Protein AF-A0A520P9Q4-F1 (afdb_monomer)

Structure (mmCIF, N/CA/C/O backbone):
data_AF-A0A520P9Q4-F1
#
_entry.id   AF-A0A520P9Q4-F1
#
loop_
_atom_site.group_PDB
_atom_site.id
_atom_site.type_symbol
_atom_site.label_atom_id
_atom_site.label_alt_id
_atom_site.label_comp_id
_atom_site.label_asym_id
_atom_site.label_entity_id
_atom_site.label_seq_id
_atom_site.pdbx_PDB_ins_code
_atom_site.Cartn_x
_atom_site.Cartn_y
_atom_site.Cartn_z
_atom_site.occupancy
_atom_site.B_iso_or_equiv
_atom_site.auth_seq_id
_atom_site.auth_comp_id
_atom_site.auth_asym_id
_atom_site.auth_atom_id
_atom_site.pdbx_PDB_model_num
ATOM 1 N N . MET A 1 1 ? -3.609 10.068 11.128 1.00 84.94 1 MET A N 1
ATOM 2 C CA . MET A 1 1 ? -4.206 8.854 10.530 1.00 84.94 1 MET A CA 1
ATOM 3 C C . MET A 1 1 ? -3.099 8.065 9.855 1.00 84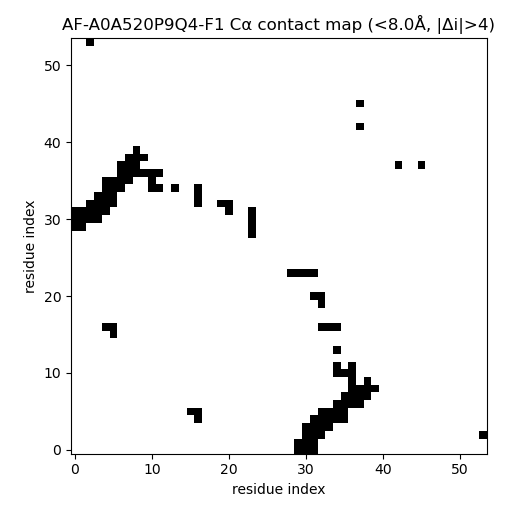.94 1 MET A C 1
ATOM 5 O O . MET A 1 1 ? -2.358 8.653 9.076 1.00 84.94 1 MET A O 1
ATOM 9 N N . ILE A 1 2 ? -2.964 6.776 10.158 1.00 91.69 2 ILE A N 1
ATOM 10 C CA . ILE A 1 2 ? -1.951 5.906 9.542 1.00 91.69 2 ILE A CA 1
ATOM 11 C C . ILE A 1 2 ? -2.330 5.658 8.072 1.00 91.69 2 ILE A C 1
ATOM 13 O O . ILE A 1 2 ? -3.456 5.262 7.775 1.00 91.69 2 ILE A O 1
ATOM 17 N N . LYS A 1 3 ? -1.404 5.884 7.136 1.00 93.62 3 LYS A N 1
ATOM 18 C CA . LYS A 1 3 ? -1.585 5.530 5.720 1.00 93.62 3 LYS A CA 1
ATOM 19 C C . LYS A 1 3 ? -0.740 4.296 5.415 1.00 93.62 3 LYS A C 1
ATOM 21 O O . LYS A 1 3 ? 0.474 4.331 5.571 1.00 93.62 3 LYS A O 1
ATOM 26 N N . ALA A 1 4 ? -1.381 3.220 4.980 1.00 95.75 4 ALA A N 1
ATOM 27 C CA . ALA A 1 4 ? -0.723 1.989 4.567 1.00 95.75 4 ALA A CA 1
ATOM 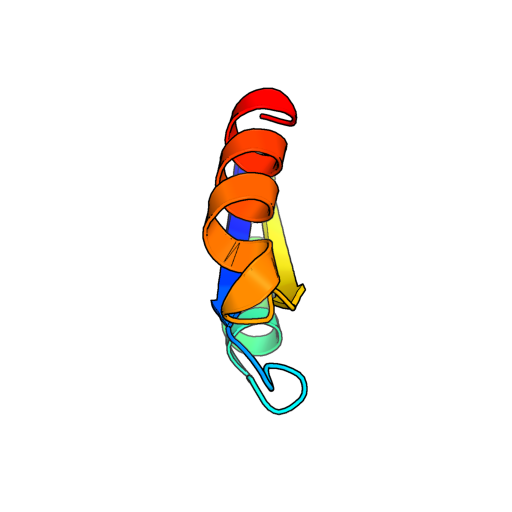28 C C . ALA A 1 4 ? -1.229 1.551 3.187 1.00 95.75 4 ALA A C 1
ATOM 30 O O . ALA A 1 4 ? -2.275 1.996 2.703 1.00 95.75 4 ALA A O 1
ATOM 31 N N . GLY A 1 5 ? -0.495 0.660 2.533 1.00 95.81 5 GLY A N 1
ATOM 32 C CA . GLY A 1 5 ? -0.936 0.109 1.264 1.00 95.81 5 GLY A CA 1
ATOM 33 C C . GLY A 1 5 ? -0.030 -0.980 0.723 1.00 95.81 5 GLY A C 1
ATOM 34 O O . GLY A 1 5 ? 1.061 -1.217 1.235 1.00 95.81 5 GLY A O 1
ATOM 35 N N . VAL A 1 6 ? -0.513 -1.631 -0.330 1.00 97.44 6 VAL A N 1
ATOM 36 C CA . VAL A 1 6 ? 0.227 -2.628 -1.107 1.00 97.44 6 VAL A CA 1
ATOM 37 C C . VAL A 1 6 ? 0.567 -2.045 -2.473 1.00 97.44 6 VAL A C 1
ATOM 39 O O . VAL A 1 6 ? -0.304 -1.490 -3.146 1.00 97.44 6 VAL A O 1
ATOM 42 N N . VAL A 1 7 ? 1.830 -2.175 -2.874 1.00 97.25 7 VAL A N 1
ATOM 43 C CA . VAL A 1 7 ? 2.332 -1.726 -4.176 1.00 97.25 7 VAL A CA 1
ATOM 44 C C . VAL A 1 7 ? 2.513 -2.935 -5.090 1.00 97.25 7 VAL A C 1
ATOM 46 O O . VAL A 1 7 ? 3.085 -3.938 -4.668 1.00 97.25 7 VAL A O 1
ATOM 49 N N . GLY A 1 8 ? 2.055 -2.844 -6.337 1.00 97.12 8 GLY A N 1
ATOM 50 C CA . GLY A 1 8 ? 2.324 -3.858 -7.359 1.00 97.12 8 GLY A CA 1
ATOM 51 C C . GLY A 1 8 ? 1.747 -3.504 -8.727 1.00 97.12 8 GLY A C 1
ATOM 52 O O . GLY A 1 8 ? 1.137 -2.448 -8.895 1.00 97.12 8 GLY A O 1
ATOM 53 N N . TRP A 1 9 ? 1.944 -4.400 -9.696 1.00 97.38 9 TRP A N 1
ATOM 54 C CA . TRP A 1 9 ? 1.445 -4.279 -11.067 1.00 97.38 9 TRP A CA 1
ATOM 55 C C . TRP A 1 9 ? 1.361 -5.662 -11.741 1.00 97.38 9 TRP A C 1
ATOM 57 O O . TRP A 1 9 ? 2.393 -6.331 -11.826 1.00 97.38 9 TRP A O 1
ATOM 67 N N . PRO A 1 10 ? 0.190 -6.101 -12.244 1.00 96.38 10 PRO A N 1
ATOM 68 C CA . PRO A 1 10 ? -1.150 -5.593 -11.937 1.00 96.38 10 PRO A CA 1
ATOM 69 C C . PRO A 1 10 ? -1.536 -5.918 -10.481 1.00 96.38 10 PRO A C 1
ATOM 71 O O . PRO A 1 10 ? -1.210 -6.983 -9.959 1.00 96.38 10 PRO A O 1
ATOM 74 N N . ILE A 1 11 ? -2.223 -5.001 -9.800 1.00 96.62 11 ILE A N 1
ATOM 75 C CA . ILE A 1 11 ? -2.546 -5.100 -8.359 1.00 96.62 11 ILE A CA 1
ATOM 76 C C . ILE A 1 11 ? -4.054 -5.231 -8.094 1.00 96.62 11 ILE A C 1
ATOM 78 O O . ILE A 1 11 ? -4.493 -5.434 -6.962 1.00 96.62 11 ILE A O 1
ATOM 82 N N . GLU A 1 12 ? -4.877 -5.140 -9.131 1.00 95.88 12 GLU A N 1
ATOM 83 C CA . GLU A 1 12 ? -6.329 -4.984 -9.074 1.00 95.88 12 GLU A CA 1
ATOM 84 C C . GLU A 1 12 ? -7.006 -6.166 -8.366 1.00 95.88 12 GLU A C 1
ATOM 86 O O . GLU A 1 12 ? -7.962 -5.964 -7.617 1.00 95.88 12 GLU A O 1
ATOM 91 N N . GLN A 1 13 ? -6.455 -7.374 -8.509 1.00 96.44 13 GLN A N 1
ATOM 92 C CA . GLN A 1 13 ? -6.948 -8.603 -7.873 1.00 96.4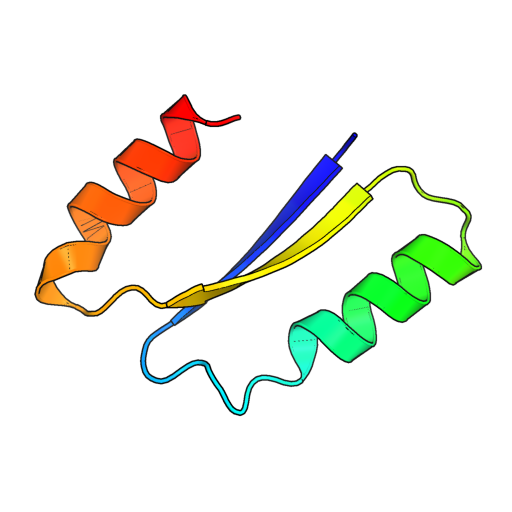4 13 GLN A CA 1
ATOM 93 C C . GLN A 1 13 ? -6.474 -8.787 -6.419 1.00 96.44 13 GLN A C 1
ATOM 95 O O . GLN A 1 13 ? -6.878 -9.739 -5.749 1.00 96.44 13 GLN A O 1
ATOM 100 N N . SER A 1 14 ? -5.631 -7.889 -5.894 1.00 97.44 14 SER A N 1
ATOM 101 C CA . SER A 1 14 ? -5.160 -7.979 -4.511 1.00 97.44 14 SER A CA 1
ATOM 102 C C . SER A 1 14 ? -6.316 -7.827 -3.519 1.00 97.44 14 SER A C 1
ATOM 104 O O . SER A 1 14 ? -7.052 -6.833 -3.529 1.00 97.44 14 SER A O 1
ATOM 106 N N . LYS A 1 15 ? -6.437 -8.812 -2.622 1.00 97.50 15 LYS A N 1
ATOM 107 C CA . LYS A 1 15 ? -7.407 -8.829 -1.516 1.00 97.50 15 LYS A CA 1
ATOM 108 C C . LYS A 1 15 ? -6.883 -8.148 -0.250 1.00 97.50 15 LYS A C 1
ATOM 110 O O . LYS A 1 15 ? -7.659 -7.950 0.683 1.00 97.50 15 LYS A O 1
ATOM 115 N N . SER A 1 16 ? -5.609 -7.746 -0.215 1.00 97.56 16 SER A N 1
ATOM 116 C CA . SER A 1 16 ? -4.991 -7.112 0.956 1.00 97.56 16 SER A CA 1
ATOM 117 C C . SER A 1 16 ? -5.797 -5.920 1.499 1.00 97.56 16 SER A C 1
ATOM 119 O O . SER A 1 16 ? -6.013 -5.882 2.707 1.00 97.56 16 SER A O 1
ATOM 121 N N . PRO A 1 17 ? -6.345 -4.997 0.677 1.00 97.25 17 PRO A N 1
ATOM 122 C CA . PRO A 1 17 ? -7.158 -3.902 1.209 1.00 97.25 17 PRO A CA 1
ATOM 123 C C . PRO A 1 17 ? -8.424 -4.359 1.926 1.00 97.25 17 PRO A C 1
ATOM 125 O O . PRO A 1 17 ? -8.812 -3.728 2.899 1.00 97.25 17 PRO A 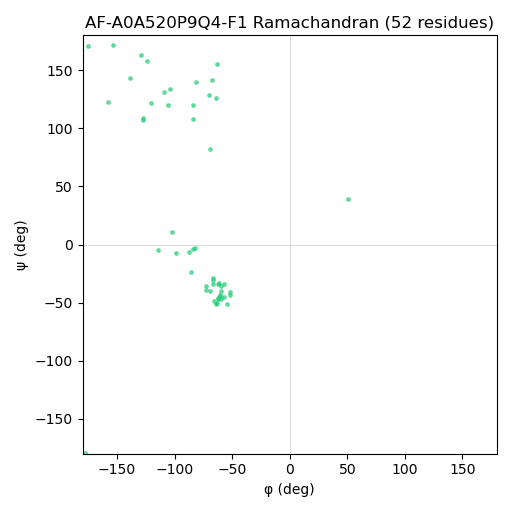O 1
ATOM 128 N N . ILE A 1 18 ? -9.063 -5.444 1.484 1.00 97.44 18 ILE A N 1
ATOM 129 C CA . ILE A 1 18 ? -10.264 -5.964 2.150 1.00 97.44 18 ILE A CA 1
ATOM 130 C C . ILE A 1 18 ? -9.880 -6.469 3.544 1.00 97.44 18 ILE A C 1
ATOM 132 O O . ILE A 1 18 ? -10.493 -6.086 4.536 1.00 97.44 18 ILE A O 1
ATOM 136 N N . ILE A 1 19 ? -8.815 -7.272 3.616 1.00 98.00 19 ILE A N 1
ATOM 137 C CA . ILE A 1 19 ? -8.333 -7.867 4.866 1.00 98.00 19 ILE A CA 1
ATOM 138 C C . ILE A 1 19 ? -7.880 -6.778 5.843 1.00 98.00 19 ILE A C 1
ATOM 140 O O . ILE A 1 19 ? -8.301 -6.765 6.995 1.00 98.00 19 ILE A O 1
ATOM 144 N N . HIS A 1 20 ? -7.034 -5.846 5.402 1.00 98.12 20 HIS A N 1
ATOM 145 C CA . HIS A 1 20 ? -6.456 -4.848 6.298 1.00 98.12 20 HIS A CA 1
ATOM 146 C C . HIS A 1 20 ? -7.462 -3.782 6.731 1.00 98.12 20 HIS A C 1
ATOM 148 O O . HIS A 1 20 ? -7.454 -3.421 7.904 1.00 98.12 20 HIS A O 1
ATOM 154 N N . ASN A 1 21 ? -8.353 -3.311 5.849 1.00 97.50 21 ASN A N 1
ATOM 155 C CA . ASN A 1 21 ? -9.377 -2.352 6.277 1.00 97.50 21 ASN A CA 1
ATOM 156 C C . ASN A 1 21 ? -10.378 -2.984 7.256 1.00 97.50 21 ASN A C 1
ATOM 158 O O . ASN A 1 21 ? -10.777 -2.303 8.192 1.00 97.50 21 ASN A O 1
ATOM 162 N N . TYR A 1 22 ? -10.708 -4.279 7.122 1.00 98.19 22 TYR A N 1
ATOM 163 C CA . TYR A 1 22 ? -11.519 -4.985 8.125 1.00 98.19 22 TYR A CA 1
ATOM 164 C C . TYR A 1 22 ? -10.886 -4.923 9.523 1.00 98.19 22 TYR A C 1
ATOM 166 O O . TYR A 1 22 ? -11.569 -4.640 10.502 1.00 98.19 22 TYR A O 1
ATOM 174 N N . TRP A 1 23 ? -9.576 -5.160 9.634 1.00 98.12 23 TRP A N 1
ATOM 175 C CA . TRP A 1 23 ? -8.893 -5.115 10.929 1.00 98.12 23 TRP A CA 1
ATOM 176 C C . TRP A 1 23 ? -8.723 -3.696 11.473 1.00 98.12 23 TRP A C 1
ATOM 178 O O . TRP A 1 23 ? -8.827 -3.505 12.683 1.00 98.12 23 TRP A O 1
ATOM 188 N N . LEU A 1 24 ? -8.489 -2.708 10.603 1.00 97.81 24 LEU A N 1
ATOM 189 C CA . LEU A 1 24 ? -8.448 -1.300 11.006 1.00 97.81 24 LEU A CA 1
ATOM 190 C C . LEU A 1 24 ? -9.781 -0.874 11.632 1.00 97.81 24 LEU A C 1
ATOM 192 O O . LEU A 1 24 ? -9.781 -0.307 12.722 1.00 97.81 24 LEU A O 1
ATOM 196 N N . ASP A 1 25 ? -10.892 -1.216 10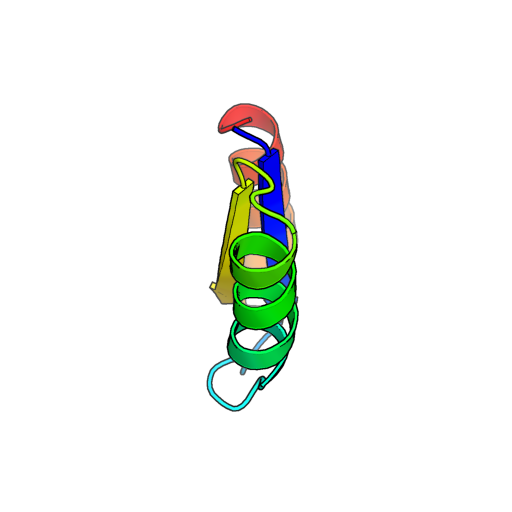.980 1.00 97.38 25 ASP A N 1
ATOM 197 C CA . ASP A 1 25 ? -12.245 -0.938 11.464 1.00 97.38 25 ASP A CA 1
ATOM 198 C C . ASP A 1 25 ? -12.545 -1.686 12.772 1.00 97.38 25 ASP A C 1
ATOM 200 O O . ASP A 1 25 ? -12.872 -1.076 13.789 1.00 97.38 25 ASP A O 1
ATOM 204 N N . LYS A 1 26 ? -12.304 -3.003 12.798 1.00 98.31 26 LYS A N 1
ATOM 205 C CA . LYS A 1 26 ? -12.579 -3.861 13.961 1.00 98.31 26 LYS A CA 1
ATOM 206 C C . LYS A 1 26 ? -11.879 -3.414 15.244 1.00 98.31 26 LYS A C 1
ATOM 208 O O . LYS A 1 26 ? -12.423 -3.608 16.328 1.00 98.31 26 LYS A O 1
ATOM 213 N N . TYR A 1 27 ? -10.674 -2.861 15.133 1.00 98.06 27 TYR A N 1
ATOM 214 C CA . TYR A 1 27 ? -9.896 -2.384 16.278 1.00 98.06 27 TYR A CA 1
ATOM 215 C C . TYR A 1 27 ? -9.941 -0.860 16.454 1.00 98.06 27 TYR A C 1
ATOM 217 O O . TYR A 1 27 ? -9.184 -0.325 17.262 1.00 98.06 27 TYR A O 1
ATOM 225 N N . ASN A 1 28 ? -10.819 -0.161 15.725 1.00 97.44 28 ASN A N 1
ATOM 226 C CA . ASN A 1 28 ? -10.969 1.296 15.759 1.00 97.44 28 ASN A CA 1
ATOM 227 C C . ASN A 1 28 ? -9.633 2.049 15.582 1.00 97.44 28 ASN A C 1
ATOM 229 O O . ASN A 1 28 ? -9.348 3.053 16.241 1.00 97.44 28 ASN A O 1
ATOM 233 N N . ILE A 1 29 ? -8.772 1.533 14.703 1.00 97.94 29 ILE A N 1
ATOM 234 C CA . ILE A 1 29 ? -7.479 2.136 14.394 1.00 97.94 29 ILE A CA 1
ATOM 235 C C . ILE A 1 29 ? -7.712 3.210 13.337 1.00 97.94 29 ILE A C 1
ATOM 237 O O . ILE A 1 29 ? -8.135 2.914 12.221 1.00 97.94 29 ILE A O 1
ATOM 241 N N . ASN A 1 30 ? -7.372 4.461 13.660 1.00 97.50 30 ASN A N 1
ATOM 242 C CA . ASN A 1 30 ? -7.462 5.582 12.724 1.00 97.50 30 ASN A CA 1
ATOM 243 C C . ASN A 1 30 ? -6.407 5.461 11.606 1.00 97.50 30 ASN A C 1
ATOM 245 O O . ASN A 1 30 ? -5.327 6.069 11.662 1.00 97.50 30 ASN A O 1
ATOM 249 N N . GLY A 1 31 ? -6.723 4.667 10.585 1.00 95.75 31 GLY A N 1
ATOM 250 C CA . GLY A 1 31 ? -5.865 4.399 9.444 1.00 95.75 31 GLY A CA 1
ATOM 251 C C . GLY A 1 31 ? -6.631 4.032 8.177 1.00 95.75 31 GLY A C 1
ATOM 252 O O . GLY A 1 31 ? -7.837 3.820 8.188 1.00 95.75 31 GLY A O 1
ATOM 253 N N . SER A 1 32 ? -5.906 3.952 7.064 1.00 94.62 32 SER A N 1
ATOM 254 C CA . SER A 1 32 ? -6.441 3.498 5.777 1.00 94.62 32 SER A CA 1
ATOM 255 C C . SER A 1 32 ? -5.444 2.583 5.075 1.00 94.62 32 SER A C 1
ATOM 257 O O . SER A 1 32 ? -4.237 2.826 5.137 1.00 94.62 32 SER A O 1
ATOM 259 N N . TYR A 1 33 ? -5.947 1.552 4.391 1.00 97.44 33 TYR A N 1
ATOM 260 C CA . TYR A 1 33 ? -5.133 0.642 3.585 1.00 97.44 33 TYR A CA 1
ATOM 261 C C . TYR A 1 33 ? -5.578 0.652 2.115 1.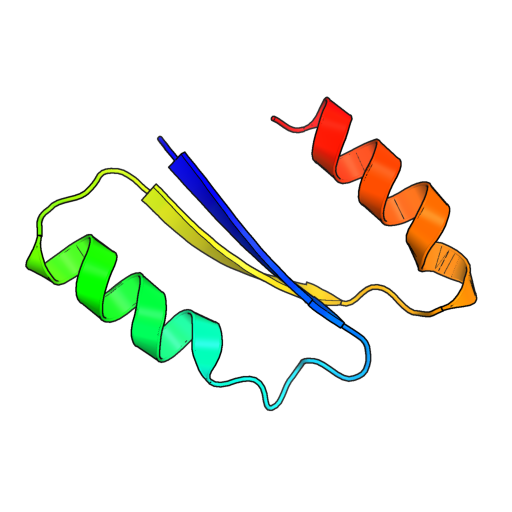00 97.44 33 TYR A C 1
ATOM 263 O O . TYR A 1 33 ? -6.730 0.330 1.815 1.00 97.44 33 TYR A O 1
ATOM 271 N N . LYS A 1 34 ? -4.683 0.986 1.175 1.00 96.56 34 LYS A N 1
ATOM 272 C CA . LYS A 1 34 ? -5.014 1.125 -0.263 1.00 96.56 34 LYS A CA 1
ATOM 273 C C . LYS A 1 34 ? -4.162 0.242 -1.184 1.00 96.56 34 LYS A C 1
ATOM 275 O O . LYS A 1 34 ? -3.063 -0.175 -0.828 1.00 96.56 34 LYS A O 1
ATOM 280 N N . LYS A 1 35 ? -4.673 -0.030 -2.391 1.00 97.62 35 LYS A N 1
ATOM 281 C CA . LYS A 1 35 ? -3.863 -0.556 -3.507 1.00 97.62 35 LYS A CA 1
ATOM 282 C C . LYS A 1 35 ? -3.143 0.607 -4.169 1.00 97.62 35 LYS A C 1
ATOM 284 O O . LYS A 1 35 ? -3.748 1.660 -4.365 1.00 97.62 35 LYS A O 1
ATOM 289 N N . ILE A 1 36 ? -1.894 0.394 -4.546 1.00 96.94 36 ILE A N 1
ATOM 290 C CA . ILE A 1 36 ? -1.083 1.374 -5.254 1.00 96.94 36 ILE A CA 1
ATOM 291 C C . ILE A 1 36 ? -0.543 0.676 -6.500 1.00 96.94 36 ILE A C 1
ATOM 293 O O . ILE A 1 36 ? 0.316 -0.202 -6.415 1.00 96.94 36 ILE A O 1
ATOM 297 N N . SER A 1 37 ? -1.095 1.046 -7.652 1.00 97.38 37 SER A N 1
ATOM 298 C CA . SER A 1 37 ? -0.682 0.497 -8.940 1.00 97.38 37 SER A CA 1
ATOM 299 C C . SER A 1 37 ? 0.539 1.271 -9.430 1.00 97.38 37 SER A C 1
ATOM 301 O O . SER A 1 37 ? 0.428 2.450 -9.764 1.00 97.38 37 SER A O 1
ATOM 303 N N . LEU A 1 38 ? 1.713 0.637 -9.400 1.00 97.38 38 LEU A N 1
ATOM 304 C CA . LEU A 1 38 ? 2.960 1.200 -9.925 1.00 97.38 38 LEU A CA 1
ATOM 305 C C . LEU A 1 38 ? 3.574 0.200 -10.893 1.00 97.38 38 LEU A C 1
ATOM 307 O O . LEU A 1 38 ? 4.096 -0.831 -10.469 1.00 97.38 38 LEU A O 1
ATOM 311 N N . SER A 1 39 ? 3.531 0.524 -12.184 1.00 97.19 39 SER A N 1
ATOM 312 C CA . SER A 1 39 ? 4.231 -0.256 -13.198 1.00 97.19 39 SER A CA 1
ATOM 313 C C . SER A 1 39 ? 5.750 -0.224 -12.973 1.00 97.19 39 SER A C 1
ATOM 315 O O . SER A 1 39 ? 6.257 0.716 -12.344 1.00 97.19 39 SER A O 1
ATOM 317 N N . PRO A 1 40 ? 6.500 -1.230 -13.461 1.00 97.25 40 PRO A N 1
ATOM 318 C CA . PRO A 1 40 ? 7.948 -1.302 -13.269 1.00 97.25 40 PRO A CA 1
ATOM 319 C C . PRO A 1 40 ? 8.684 -0.019 -13.679 1.00 97.25 40 PRO A C 1
ATOM 321 O O . PRO A 1 40 ? 9.549 0.457 -12.943 1.00 97.25 40 PRO A O 1
ATOM 324 N N . GLU A 1 41 ? 8.292 0.596 -14.797 1.00 98.06 41 GLU A N 1
ATOM 325 C CA . GLU A 1 41 ? 8.884 1.840 -15.293 1.00 98.06 41 GLU A CA 1
ATOM 326 C C . GLU A 1 41 ? 8.615 3.050 -14.381 1.00 98.06 41 GLU A C 1
ATOM 328 O O . GLU A 1 41 ? 9.445 3.954 -14.280 1.00 98.06 41 GLU A O 1
ATOM 333 N N . ASN A 1 42 ? 7.497 3.045 -13.652 1.00 97.19 42 ASN A N 1
ATOM 334 C CA . ASN A 1 42 ? 7.095 4.142 -12.773 1.00 97.19 42 ASN A CA 1
ATOM 335 C C . ASN A 1 42 ? 7.431 3.898 -11.299 1.00 97.19 42 ASN A C 1
ATOM 337 O O . ASN A 1 42 ? 7.288 4.817 -10.491 1.00 97.19 42 ASN A O 1
ATOM 341 N N . PHE A 1 43 ? 7.903 2.704 -10.928 1.00 97.00 43 PHE A N 1
ATOM 342 C CA . PHE A 1 43 ? 8.079 2.302 -9.532 1.00 97.00 43 PHE A CA 1
ATOM 343 C C . PHE A 1 43 ? 8.938 3.295 -8.738 1.00 97.00 43 PHE A C 1
ATOM 345 O O . PHE A 1 43 ? 8.507 3.811 -7.710 1.00 97.00 43 PHE A O 1
ATOM 352 N N . LYS A 1 44 ? 10.124 3.653 -9.246 1.00 97.19 44 LYS A N 1
ATOM 353 C CA . LYS A 1 44 ? 11.053 4.56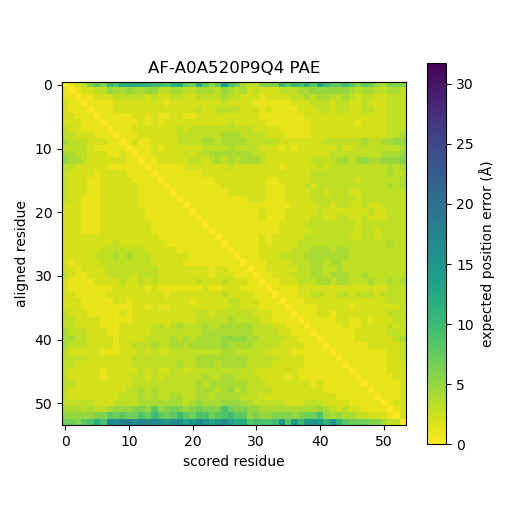4 -8.551 1.00 97.19 44 LYS A CA 1
ATOM 354 C C . LYS A 1 44 ? 10.450 5.951 -8.306 1.00 97.19 44 LYS A C 1
ATOM 356 O O . LYS A 1 44 ? 10.605 6.507 -7.220 1.00 97.19 44 LYS A O 1
ATOM 361 N N . LEU A 1 45 ? 9.791 6.521 -9.316 1.00 97.06 45 LEU A N 1
ATOM 362 C CA . LEU A 1 45 ? 9.141 7.831 -9.209 1.00 97.06 45 LEU A CA 1
ATOM 363 C C . LEU A 1 45 ? 7.915 7.766 -8.291 1.00 97.06 45 LEU A C 1
ATOM 365 O O . LEU A 1 45 ? 7.715 8.662 -7.474 1.00 97.06 45 LEU A O 1
ATOM 369 N N . GLY A 1 46 ? 7.135 6.690 -8.388 1.00 96.50 46 GLY A N 1
ATOM 370 C CA . GLY A 1 46 ? 5.965 6.445 -7.556 1.00 96.50 46 GLY A CA 1
ATOM 371 C C . GLY A 1 46 ? 6.310 6.312 -6.076 1.00 96.50 46 GLY A C 1
ATOM 372 O O . GLY A 1 46 ? 5.704 6.996 -5.258 1.00 96.50 46 GLY A O 1
ATOM 373 N N . ILE A 1 47 ? 7.333 5.525 -5.724 1.00 96.06 47 ILE A N 1
ATOM 374 C CA . ILE A 1 47 ? 7.795 5.401 -4.332 1.00 96.06 47 ILE A CA 1
ATOM 375 C C . ILE A 1 47 ? 8.262 6.754 -3.783 1.00 96.06 47 ILE A C 1
ATOM 377 O O . ILE A 1 47 ? 7.881 7.120 -2.674 1.00 96.06 47 ILE A O 1
ATOM 381 N N . LYS A 1 48 ? 9.017 7.542 -4.563 1.00 96.56 48 LYS A N 1
ATOM 382 C CA . LYS A 1 48 ? 9.426 8.894 -4.141 1.00 96.56 48 LYS A CA 1
ATOM 383 C C . LYS A 1 48 ? 8.234 9.811 -3.863 1.00 96.56 48 LYS A C 1
ATOM 385 O O . LYS A 1 48 ? 8.276 10.561 -2.896 1.00 96.56 48 LYS A O 1
ATOM 390 N N . ARG A 1 49 ? 7.179 9.755 -4.684 1.00 95.38 49 ARG A N 1
ATOM 391 C CA . ARG A 1 49 ? 5.944 10.519 -4.433 1.00 95.38 49 ARG A CA 1
ATOM 3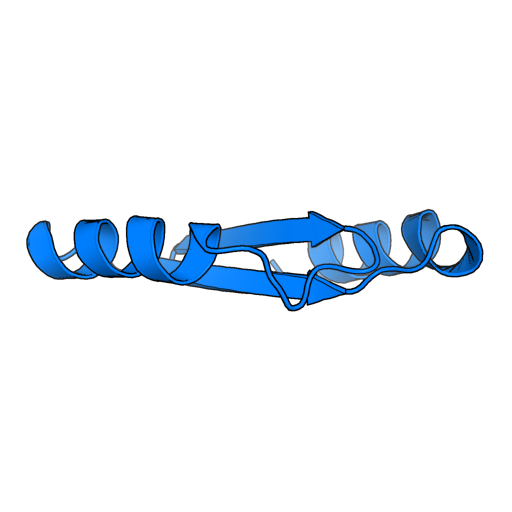92 C C . ARG A 1 49 ? 5.276 10.089 -3.129 1.00 95.38 49 ARG A C 1
ATOM 394 O O . ARG A 1 49 ? 4.981 10.944 -2.308 1.00 95.38 49 ARG A O 1
ATOM 401 N N . LEU A 1 50 ? 5.150 8.782 -2.887 1.00 93.81 50 LEU A N 1
ATOM 402 C CA . LEU A 1 50 ? 4.558 8.264 -1.646 1.00 93.81 50 LEU A CA 1
ATOM 403 C C . LEU A 1 50 ? 5.314 8.707 -0.389 1.00 93.81 50 LEU A C 1
ATOM 405 O O . LEU A 1 50 ? 4.683 8.949 0.633 1.00 93.81 50 LEU A O 1
ATOM 409 N N . MET A 1 51 ? 6.643 8.821 -0.461 1.00 92.62 51 MET A N 1
ATOM 410 C CA . MET A 1 51 ? 7.451 9.334 0.650 1.00 92.62 51 MET A CA 1
ATOM 411 C C . MET A 1 51 ? 7.195 10.816 0.943 1.00 92.62 51 MET A C 1
ATOM 413 O O . MET A 1 51 ? 7.335 11.225 2.087 1.00 92.62 51 MET A O 1
ATOM 417 N N . ASN A 1 52 ? 6.837 11.608 -0.071 1.00 92.75 52 ASN A N 1
ATOM 418 C CA . ASN A 1 52 ? 6.552 13.036 0.084 1.00 92.75 52 ASN A CA 1
ATOM 419 C C . ASN A 1 52 ? 5.094 13.313 0.500 1.00 92.75 52 ASN A C 1
ATOM 421 O O . ASN A 1 52 ? 4.812 14.373 1.047 1.00 92.75 52 ASN A O 1
ATOM 425 N N . ASP A 1 53 ? 4.171 12.387 0.217 1.00 85.81 53 ASP A N 1
ATOM 426 C CA . ASP A 1 53 ? 2.734 12.503 0.525 1.00 85.81 53 ASP A CA 1
ATOM 427 C C . ASP A 1 53 ? 2.372 12.082 1.974 1.00 85.81 53 ASP A C 1
ATOM 429 O O . ASP A 1 53 ? 1.193 12.120 2.377 1.00 85.81 53 ASP A O 1
ATOM 433 N N . GLY A 1 54 ? 3.363 11.596 2.729 1.00 69.88 54 GLY A N 1
ATOM 434 C CA . GLY A 1 54 ? 3.267 11.141 4.121 1.00 69.88 54 GLY A CA 1
ATOM 435 C C . GLY A 1 54 ? 3.708 12.205 5.108 1.00 69.88 54 GLY A C 1
ATOM 436 O O . GLY A 1 54 ? 3.017 12.310 6.146 1.00 69.88 54 GLY A O 1
#

Sequence (54 aa):
MIKAGVVGWPIEQSKSPIIHNYWLDKYNINGSYKKISLSPENFKLGIKRLMNDG

Radius of gyration: 12.24 Å; Cα contacts (8 Å, |Δi|>4): 58; chains: 1; bounding box: 24×22×32 Å

Foldseek 3Di:
DAEEEDEDPPCVPPCVQVVVVVVCVVVVPPYHYYYDYADPVRVVVSVVVVVVVD

Solvent-accessible surface area (backbone atoms only — not comparable to full-atom values): 3294 Å² total; per-residue (Å²): 116,51,81,48,67,50,78,33,65,92,42,86,86,61,58,61,40,62,58,48,39,51,53,29,58,75,67,71,45,67,54,49,47,39,81,41,79,38,48,82,93,43,35,71,63,49,54,54,50,58,67,72,78,108

Nearest PDB structures (foldseek):
  3pwz-assembly1_A  TM=9.193E-01  e=1.300E-03  Pseudomonas putida
  4omu-assembly2_B  TM=8.706E-01  e=2.097E-0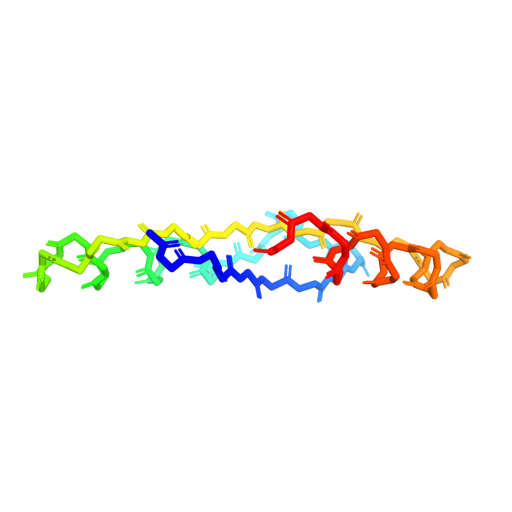3  Pseudomonas putida KT2440
  3pgj-assembly1_D  TM=9.147E-01  e=1.009E-02  Vibrio cholerae O1 biovar El Tor str. N16961
  3pgj-assembly2_C  TM=9.234E-01  e=1.520E-02  Vibrio cholerae O1 biovar El Tor str. N16961
  3o8q-assembly1_A  TM=8.342E-01  e=8.802E-03  Vibrio cholerae O1 biovar El Tor str. N16961

Secondary structure (DSSP, 8-state):
-EEEEEEESS-TT--HHHHHHHHHHHTT-SEEEEEEE--GGGHHHHHHHHHH--

Mean predicted aligned error: 2.55 Å

pLDDT: mean 95.78, std 4.39, range [69.88, 98.31]